Protein AF-A0A4U8ST46-F1 (afdb_monomer_lite)

pLDDT: mean 73.44, std 13.05, range [31.23, 94.0]

Foldseek 3Di:
DVVVVVVVVVVVVVVVVVVVVVQPQFQQLDPCSPVVVDDLVPPPLNVCVVVVCVVVPSVNSVVDRSDHGLAHPLLPPPPVVCCPPVNCVVCVVVVVVLVVQVVCCVDPNNPDQDNNNVSVVSVVVVPDD

Structure (mmCIF, N/CA/C/O backbone):
data_AF-A0A4U8ST46-F1
#
_entry.id   AF-A0A4U8ST46-F1
#
loop_
_atom_site.group_PDB
_atom_site.id
_atom_site.type_symbol
_atom_site.label_atom_id
_atom_site.label_alt_id
_atom_site.label_comp_id
_atom_site.label_asym_id
_atom_site.label_entity_id
_atom_site.label_seq_id
_atom_site.pdbx_PDB_ins_code
_atom_site.Cartn_x
_atom_site.Cartn_y
_atom_site.Cartn_z
_atom_site.occupancy
_atom_site.B_iso_or_equiv
_atom_site.auth_seq_id
_atom_site.auth_comp_id
_atom_site.auth_asym_id
_atom_site.auth_atom_id
_atom_site.pdbx_PDB_model_num
ATOM 1 N N . MET A 1 1 ? 40.751 -33.649 -15.132 1.00 58.94 1 MET A N 1
ATOM 2 C CA . MET A 1 1 ? 39.485 -33.921 -14.410 1.00 58.94 1 MET A CA 1
ATOM 3 C C . MET A 1 1 ? 39.151 -32.821 -13.395 1.00 58.94 1 MET A C 1
ATOM 5 O O . MET A 1 1 ? 38.120 -32.187 -13.550 1.00 58.94 1 MET A O 1
ATOM 9 N N . LEU A 1 2 ? 40.070 -32.467 -12.485 1.00 61.66 2 LEU A N 1
ATOM 10 C CA . LEU A 1 2 ? 39.908 -31.423 -11.446 1.00 61.66 2 LEU A CA 1
ATOM 11 C C . LEU A 1 2 ? 39.359 -30.045 -11.895 1.00 61.66 2 LEU A C 1
ATOM 13 O O . LEU A 1 2 ? 38.605 -29.416 -11.156 1.00 61.66 2 LEU A O 1
ATOM 17 N N . VAL A 1 3 ? 39.713 -29.555 -13.092 1.00 65.88 3 VAL A N 1
ATOM 18 C CA . VAL A 1 3 ? 39.248 -28.242 -13.597 1.00 65.88 3 VAL A CA 1
ATOM 19 C C . VAL A 1 3 ? 37.773 -28.275 -14.021 1.00 65.88 3 VAL A C 1
ATOM 21 O O . VAL A 1 3 ? 37.039 -27.312 -13.804 1.00 65.88 3 VAL A O 1
ATOM 24 N N . VAL A 1 4 ? 37.313 -29.401 -14.575 1.00 67.75 4 VAL A N 1
ATOM 25 C CA . VAL A 1 4 ? 35.924 -29.583 -15.032 1.00 67.75 4 VAL A CA 1
ATOM 26 C C . VAL A 1 4 ? 34.973 -29.687 -13.837 1.00 67.75 4 VAL A C 1
ATOM 28 O O . VAL A 1 4 ? 33.878 -29.125 -13.876 1.00 67.75 4 VAL A O 1
ATOM 31 N N . ASP A 1 5 ? 35.415 -30.321 -12.748 1.00 68.94 5 ASP A N 1
ATOM 32 C CA . ASP A 1 5 ? 34.638 -30.442 -11.510 1.00 68.94 5 ASP A CA 1
ATOM 33 C C . ASP A 1 5 ? 34.507 -29.107 -10.765 1.00 68.94 5 ASP A C 1
ATOM 35 O O . ASP A 1 5 ? 33.401 -28.744 -10.361 1.00 68.94 5 ASP A O 1
ATOM 39 N N . LYS A 1 6 ? 35.583 -28.306 -10.681 1.00 71.94 6 LYS A N 1
ATOM 40 C CA . LYS A 1 6 ? 35.512 -26.926 -10.154 1.00 71.94 6 LYS A CA 1
ATOM 41 C C . LYS A 1 6 ? 34.558 -26.049 -10.966 1.00 71.94 6 LYS A C 1
ATOM 43 O O . LYS A 1 6 ? 33.787 -25.288 -10.388 1.00 71.94 6 LYS A O 1
ATOM 48 N N . MET A 1 7 ? 34.564 -26.185 -12.292 1.00 70.31 7 MET A N 1
ATOM 49 C CA . MET A 1 7 ? 33.685 -25.421 -13.183 1.00 70.31 7 MET A CA 1
ATOM 50 C C . MET A 1 7 ? 32.208 -25.826 -13.038 1.00 70.31 7 MET A C 1
ATOM 52 O O . MET A 1 7 ? 31.327 -24.970 -13.092 1.00 70.31 7 MET A O 1
ATOM 56 N N . ARG A 1 8 ? 31.914 -27.118 -12.827 1.00 77.00 8 ARG A N 1
ATOM 57 C CA . ARG A 1 8 ? 30.550 -27.595 -12.529 1.00 77.00 8 ARG A CA 1
ATOM 58 C C . ARG A 1 8 ? 30.073 -27.134 -11.157 1.00 77.00 8 ARG A C 1
ATOM 60 O O . ARG A 1 8 ? 28.919 -26.733 -11.036 1.00 77.00 8 ARG A O 1
ATOM 67 N N . LEU A 1 9 ? 30.945 -27.166 -10.151 1.00 79.44 9 LEU A N 1
ATOM 68 C CA . LEU A 1 9 ? 30.626 -26.686 -8.809 1.00 79.44 9 LEU A CA 1
ATOM 69 C C . LEU A 1 9 ? 30.348 -25.179 -8.819 1.00 79.44 9 LEU A C 1
ATOM 71 O O . LEU A 1 9 ? 29.326 -24.753 -8.296 1.00 79.44 9 LEU A O 1
ATOM 75 N N . LEU A 1 10 ? 31.181 -24.391 -9.507 1.00 81.94 10 LEU A N 1
ATOM 76 C CA . LEU A 1 10 ? 30.981 -22.950 -9.665 1.00 81.94 10 LEU A CA 1
ATOM 77 C C . LEU A 1 10 ? 29.648 -22.635 -10.352 1.00 81.94 10 LEU A C 1
ATOM 79 O O . LEU A 1 10 ? 28.903 -21.793 -9.872 1.00 81.94 10 LEU A O 1
ATOM 83 N N . LYS A 1 11 ? 29.297 -23.349 -11.428 1.00 80.50 11 LYS A N 1
ATOM 84 C CA . LYS A 1 11 ? 28.001 -23.174 -12.106 1.00 80.50 11 LYS A CA 1
ATOM 85 C C . LYS A 1 11 ? 26.808 -23.521 -11.210 1.00 80.50 11 LYS A C 1
ATOM 87 O O . LYS A 1 11 ? 25.797 -22.834 -11.276 1.00 80.50 11 LYS A O 1
ATOM 92 N N . ARG A 1 12 ? 26.924 -24.549 -10.363 1.00 82.69 12 ARG A N 1
ATOM 93 C CA . ARG A 1 12 ? 25.883 -24.920 -9.386 1.00 82.69 12 ARG A CA 1
ATOM 94 C C . ARG A 1 12 ? 25.736 -23.880 -8.278 1.00 82.69 12 ARG A C 1
ATOM 96 O O . ARG A 1 12 ? 24.614 -23.549 -7.923 1.00 82.69 12 ARG A O 1
ATOM 103 N N . VAL A 1 13 ? 26.852 -23.350 -7.778 1.00 84.19 13 VAL A N 1
ATOM 104 C CA . VAL A 1 13 ? 26.857 -22.260 -6.792 1.00 84.19 13 VAL A CA 1
ATOM 105 C C . VAL A 1 13 ? 26.243 -21.000 -7.393 1.00 84.19 13 VAL A C 1
ATOM 107 O O . VAL A 1 13 ? 25.360 -20.417 -6.781 1.00 84.19 13 VAL A O 1
ATOM 110 N N . LEU A 1 14 ? 26.637 -20.620 -8.612 1.00 82.56 14 LEU A N 1
ATOM 111 C CA . LEU A 1 14 ? 26.058 -19.471 -9.312 1.00 82.56 14 LEU A CA 1
ATOM 112 C C . LEU A 1 14 ? 24.552 -19.644 -9.529 1.00 82.56 14 LEU A C 1
ATOM 114 O O . LEU A 1 14 ? 23.800 -18.717 -9.265 1.00 82.56 14 LEU A O 1
ATOM 118 N N . TRP A 1 15 ? 24.103 -20.835 -9.932 1.00 79.69 15 TRP A N 1
ATOM 119 C CA . TRP A 1 15 ? 22.680 -21.127 -10.108 1.00 79.69 15 TRP A CA 1
ATOM 120 C C . TRP A 1 15 ? 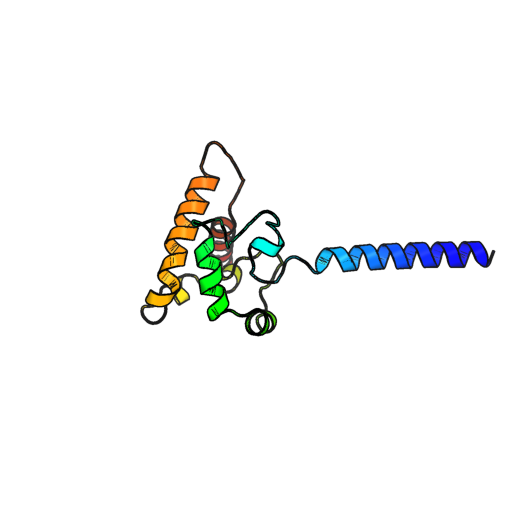21.892 -21.056 -8.791 1.00 79.69 15 TRP A C 1
ATOM 122 O O . TRP A 1 15 ? 20.835 -20.435 -8.748 1.00 79.69 15 TRP A O 1
ATOM 132 N N . ALA A 1 16 ? 22.426 -21.615 -7.701 1.00 76.00 16 ALA A N 1
ATOM 133 C CA . ALA A 1 16 ? 21.803 -21.527 -6.380 1.00 76.00 16 ALA A CA 1
ATOM 134 C C . ALA A 1 16 ? 21.740 -20.079 -5.860 1.00 76.00 16 ALA A C 1
ATOM 136 O O . ALA A 1 16 ? 20.717 -19.658 -5.330 1.00 76.00 16 ALA A O 1
ATOM 137 N N . VAL A 1 17 ? 22.802 -19.294 -6.068 1.00 77.88 17 VAL A N 1
ATOM 138 C CA . VAL A 1 17 ? 22.838 -17.867 -5.716 1.00 77.88 17 VAL A CA 1
ATOM 139 C C . VAL A 1 17 ? 21.825 -17.070 -6.545 1.00 77.88 17 VAL A C 1
ATOM 141 O O . VAL A 1 17 ? 21.130 -16.225 -5.992 1.00 77.88 17 VAL A O 1
ATOM 144 N N . SER A 1 18 ? 21.678 -17.357 -7.842 1.00 70.25 18 SER A N 1
ATOM 145 C CA . SER A 1 18 ? 20.677 -16.700 -8.692 1.00 70.25 18 SER A CA 1
ATOM 146 C C . SER A 1 18 ? 19.238 -16.959 -8.245 1.00 70.25 18 SER A C 1
ATOM 148 O O . SER A 1 18 ? 18.420 -16.056 -8.362 1.00 70.25 18 SER A O 1
ATOM 150 N N . ILE A 1 19 ? 18.931 -18.149 -7.720 1.00 65.94 19 ILE A N 1
ATOM 151 C CA . ILE A 1 19 ? 17.598 -18.457 -7.177 1.00 65.94 19 ILE A CA 1
ATOM 152 C C . ILE A 1 19 ? 17.347 -17.645 -5.902 1.00 65.94 19 ILE A C 1
ATOM 154 O O . ILE A 1 19 ? 16.332 -16.971 -5.801 1.00 65.94 19 ILE A O 1
ATOM 158 N N . ILE A 1 20 ? 18.316 -17.613 -4.983 1.00 63.38 20 ILE A N 1
ATOM 159 C CA . ILE A 1 20 ? 18.185 -16.905 -3.699 1.00 63.38 20 ILE A CA 1
ATOM 160 C C . ILE A 1 20 ? 18.008 -15.386 -3.886 1.00 63.38 20 ILE A C 1
ATOM 162 O O . ILE A 1 20 ? 17.318 -14.748 -3.099 1.00 63.38 20 ILE A O 1
ATOM 166 N N . ILE A 1 21 ? 18.604 -14.790 -4.925 1.00 63.50 21 ILE A N 1
ATOM 167 C CA . ILE A 1 21 ? 18.506 -13.342 -5.191 1.00 63.50 21 ILE A CA 1
ATOM 168 C C . ILE A 1 21 ? 17.102 -12.920 -5.661 1.00 63.50 21 ILE A C 1
ATOM 170 O O . ILE A 1 21 ? 16.716 -11.771 -5.447 1.00 63.50 21 ILE A O 1
ATOM 174 N N . LEU A 1 22 ? 16.330 -13.816 -6.281 1.00 56.75 22 LEU A N 1
ATOM 175 C CA . LEU A 1 22 ? 15.016 -13.482 -6.841 1.00 56.75 22 LEU A CA 1
ATOM 176 C C . LEU A 1 22 ? 13.907 -13.391 -5.781 1.00 56.75 22 LEU A C 1
ATOM 178 O O . LEU A 1 22 ? 12.929 -12.678 -5.995 1.00 56.75 22 LEU A O 1
ATOM 182 N N . ASP A 1 23 ? 14.078 -14.041 -4.631 1.00 52.91 23 ASP A N 1
ATOM 183 C CA . ASP A 1 23 ? 13.022 -14.162 -3.616 1.00 52.91 23 ASP A CA 1
ATOM 184 C C . ASP A 1 23 ? 12.999 -13.004 -2.594 1.00 52.91 23 ASP A C 1
ATOM 186 O O . ASP A 1 23 ? 12.102 -12.920 -1.759 1.00 52.91 23 ASP A O 1
ATOM 190 N N . ILE A 1 24 ? 13.961 -12.074 -2.642 1.00 57.88 24 ILE A N 1
ATOM 191 C CA . ILE A 1 24 ? 14.180 -11.083 -1.566 1.00 57.88 24 ILE A CA 1
ATOM 192 C C . ILE A 1 24 ? 13.316 -9.810 -1.730 1.00 57.88 24 ILE A C 1
ATOM 194 O O . ILE A 1 24 ? 13.281 -8.962 -0.842 1.00 57.88 24 ILE A O 1
ATOM 198 N N . TRP A 1 25 ? 12.649 -9.602 -2.871 1.00 54.69 25 TRP A N 1
ATOM 199 C CA . TRP A 1 25 ? 12.185 -8.257 -3.271 1.00 54.69 25 TRP A CA 1
ATOM 200 C C . TRP A 1 25 ? 10.681 -7.967 -3.121 1.00 54.69 25 TRP A C 1
ATOM 202 O O . TRP A 1 25 ? 10.254 -6.878 -3.492 1.00 54.69 25 TRP A O 1
ATOM 212 N N . GLY A 1 26 ? 9.865 -8.874 -2.570 1.00 55.69 26 GLY A N 1
ATOM 213 C CA . GLY A 1 26 ? 8.395 -8.748 -2.643 1.00 55.69 26 GLY A CA 1
ATOM 214 C C . GLY A 1 26 ? 7.613 -8.657 -1.327 1.00 55.69 26 GLY A C 1
ATOM 215 O O . GLY A 1 26 ? 6.385 -8.665 -1.367 1.00 55.69 26 GLY A O 1
ATOM 216 N N . CYS A 1 27 ? 8.273 -8.616 -0.169 1.00 61.00 27 CYS A N 1
ATOM 217 C CA . CYS A 1 27 ? 7.619 -8.877 1.124 1.00 61.00 27 CYS A CA 1
ATOM 218 C C . CYS A 1 27 ? 7.570 -7.657 2.075 1.00 61.00 27 CYS A C 1
ATOM 220 O O . CYS A 1 27 ? 7.379 -7.810 3.276 1.00 61.00 27 CYS A O 1
ATOM 222 N N . THR A 1 28 ? 7.755 -6.430 1.575 1.00 68.00 28 THR A N 1
ATOM 223 C CA . THR A 1 28 ? 7.912 -5.233 2.432 1.00 68.00 28 THR A CA 1
ATOM 224 C C . THR A 1 28 ? 6.605 -4.511 2.776 1.00 68.00 28 THR A C 1
ATOM 226 O O . THR A 1 28 ? 6.624 -3.534 3.519 1.00 68.00 28 THR A O 1
ATOM 229 N N . GLY A 1 29 ? 5.470 -4.928 2.201 1.00 69.12 29 GLY A N 1
ATOM 230 C CA . GLY A 1 29 ? 4.201 -4.192 2.298 1.00 69.12 29 GLY A CA 1
ATOM 231 C C . GLY A 1 29 ? 4.175 -2.865 1.520 1.00 69.12 29 GLY A C 1
ATOM 232 O O . GLY A 1 29 ? 3.160 -2.171 1.523 1.00 69.12 29 GLY A O 1
ATOM 233 N N . ASP A 1 30 ? 5.259 -2.500 0.823 1.00 78.81 30 ASP A N 1
ATOM 234 C CA . ASP A 1 30 ? 5.313 -1.322 -0.044 1.00 78.81 30 ASP A CA 1
ATOM 235 C C . ASP A 1 30 ? 4.935 -1.693 -1.481 1.00 78.81 30 ASP A C 1
ATOM 237 O O . ASP A 1 30 ? 5.646 -2.454 -2.137 1.00 78.81 30 ASP A O 1
ATOM 241 N N . CYS A 1 31 ? 3.871 -1.093 -2.021 1.00 79.06 31 CYS A N 1
ATOM 242 C CA . CYS A 1 31 ? 3.417 -1.325 -3.396 1.00 79.06 31 CYS A CA 1
ATOM 243 C C . CYS A 1 31 ? 4.519 -1.052 -4.439 1.00 79.06 31 CYS A C 1
ATOM 245 O O . CYS A 1 31 ? 4.553 -1.689 -5.493 1.00 79.06 31 CYS A O 1
ATOM 247 N N . LYS A 1 32 ? 5.454 -0.137 -4.146 1.00 82.31 32 LYS A N 1
ATOM 248 C CA . LYS A 1 32 ? 6.570 0.215 -5.035 1.00 82.31 32 LYS A CA 1
ATOM 249 C C . LYS A 1 32 ? 7.606 -0.905 -5.177 1.00 82.31 32 LYS A C 1
ATOM 251 O O . LYS A 1 32 ? 8.322 -0.922 -6.176 1.00 82.31 32 LYS A O 1
ATOM 256 N N . SER A 1 33 ? 7.666 -1.846 -4.229 1.00 77.31 33 SER A N 1
ATOM 257 C CA . SER A 1 33 ? 8.579 -2.999 -4.292 1.00 77.31 33 SER A CA 1
ATOM 258 C C . SER A 1 33 ? 8.404 -3.800 -5.588 1.00 77.31 33 SER A C 1
ATOM 260 O O . SER A 1 33 ? 9.388 -4.158 -6.234 1.00 77.31 33 SER A O 1
ATOM 262 N N . CYS A 1 34 ? 7.157 -3.973 -6.038 1.00 74.25 34 CYS A N 1
ATOM 263 C CA . CYS A 1 34 ? 6.830 -4.589 -7.324 1.00 74.25 34 CYS A CA 1
ATOM 264 C C . CYS A 1 34 ? 6.494 -3.555 -8.414 1.00 74.25 34 CYS A C 1
ATOM 266 O O . CYS A 1 34 ? 6.831 -3.751 -9.582 1.00 74.25 34 CYS A O 1
ATOM 268 N N . HIS A 1 35 ? 5.866 -2.427 -8.064 1.00 78.88 35 HIS A N 1
ATOM 269 C CA . HIS A 1 35 ? 5.521 -1.364 -9.014 1.00 78.88 35 HIS A CA 1
ATOM 270 C C . HIS A 1 35 ? 6.632 -0.310 -9.115 1.00 78.88 35 HIS A C 1
ATOM 272 O O . HIS A 1 35 ? 6.485 0.816 -8.650 1.00 78.88 35 HIS A O 1
ATOM 278 N N . GLN A 1 36 ? 7.743 -0.649 -9.769 1.00 83.25 36 GLN A N 1
ATOM 279 C CA . GLN A 1 36 ? 8.955 0.190 -9.801 1.00 83.25 36 GLN A CA 1
ATOM 280 C C . GLN A 1 36 ? 8.757 1.593 -10.408 1.00 83.25 36 GLN A C 1
ATOM 282 O O . GLN A 1 36 ? 9.443 2.537 -10.017 1.00 83.25 36 GLN A O 1
ATOM 287 N N . ASN A 1 37 ? 7.791 1.749 -11.319 1.00 88.50 37 ASN A N 1
ATOM 288 C CA . ASN A 1 37 ? 7.443 3.039 -11.929 1.00 88.50 37 ASN A CA 1
ATOM 289 C C . ASN A 1 37 ? 6.532 3.909 -11.045 1.00 88.50 37 ASN A C 1
ATOM 291 O O . ASN 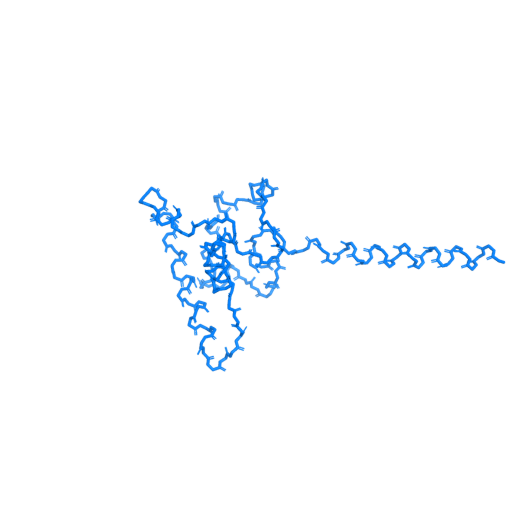A 1 37 ? 6.193 5.027 -11.428 1.00 88.50 37 ASN A O 1
ATOM 295 N N . LEU A 1 38 ? 6.098 3.401 -9.889 1.00 87.50 38 LEU A N 1
ATOM 296 C CA . LEU A 1 38 ? 5.244 4.132 -8.968 1.00 87.50 38 LEU A CA 1
ATOM 297 C C . LEU A 1 38 ? 6.049 5.227 -8.263 1.00 87.50 38 LEU A C 1
ATOM 299 O O . LEU A 1 38 ? 7.047 4.971 -7.580 1.00 87.50 38 LEU A O 1
ATOM 303 N N . ASP A 1 39 ? 5.591 6.464 -8.418 1.00 92.12 39 ASP A N 1
ATOM 304 C CA . ASP A 1 39 ? 6.227 7.636 -7.835 1.00 92.12 39 ASP A CA 1
ATOM 305 C C . ASP A 1 39 ? 5.284 8.336 -6.862 1.00 92.12 39 ASP A C 1
ATOM 307 O O . ASP A 1 39 ? 4.509 9.214 -7.233 1.00 92.12 39 ASP A O 1
ATOM 311 N N . TYR A 1 40 ? 5.389 7.982 -5.583 1.00 91.38 40 TYR A N 1
ATOM 312 C CA . TYR A 1 40 ? 4.577 8.591 -4.532 1.00 91.38 40 TYR A CA 1
ATOM 313 C C . TYR A 1 40 ? 4.776 10.102 -4.376 1.00 91.38 40 TYR A C 1
ATOM 315 O O . TYR A 1 40 ? 3.917 10.770 -3.804 1.00 91.38 40 TYR A O 1
ATOM 323 N N . LYS A 1 41 ? 5.904 10.656 -4.837 1.00 90.94 41 LYS A N 1
ATOM 324 C CA . LYS A 1 41 ? 6.195 12.082 -4.679 1.00 90.94 41 LYS A CA 1
ATOM 325 C C . LYS A 1 41 ? 5.405 12.919 -5.680 1.00 90.94 41 LYS A C 1
ATOM 327 O O . LYS A 1 41 ? 4.882 13.967 -5.307 1.00 90.94 41 LYS A O 1
ATOM 332 N N . ASN A 1 42 ? 5.333 12.459 -6.928 1.00 94.00 42 ASN A N 1
ATOM 333 C CA . ASN A 1 42 ? 4.713 13.204 -8.024 1.00 94.00 42 ASN A CA 1
ATOM 334 C C . ASN A 1 42 ? 3.310 12.690 -8.391 1.00 94.00 42 ASN A C 1
ATOM 336 O O . ASN A 1 42 ? 2.521 13.441 -8.964 1.00 94.00 42 ASN A O 1
ATOM 340 N N . ASP A 1 43 ? 2.954 11.451 -8.037 1.00 93.06 43 ASP A N 1
ATOM 341 C CA . ASP A 1 43 ? 1.604 10.923 -8.233 1.00 93.06 43 ASP A CA 1
ATOM 342 C C . ASP A 1 43 ? 0.694 11.280 -7.055 1.00 93.06 43 ASP A C 1
ATOM 344 O O . ASP A 1 43 ? 0.687 10.628 -6.011 1.00 93.06 43 ASP A O 1
ATOM 348 N N . ILE A 1 44 ? -0.138 12.300 -7.255 1.00 91.31 44 ILE A N 1
ATOM 349 C CA . ILE A 1 44 ? -1.086 12.792 -6.249 1.00 91.31 44 ILE A CA 1
ATOM 350 C C . ILE A 1 44 ? -2.042 11.687 -5.770 1.00 91.31 44 ILE A C 1
ATOM 352 O O . ILE A 1 44 ? -2.428 11.698 -4.600 1.00 91.31 44 ILE A O 1
ATOM 356 N N . ARG A 1 45 ? -2.405 10.728 -6.634 1.00 89.50 45 ARG A N 1
ATOM 357 C CA . ARG A 1 45 ? -3.356 9.655 -6.296 1.00 89.50 45 ARG A CA 1
ATOM 358 C C . ARG A 1 45 ? -2.737 8.604 -5.379 1.00 89.50 45 ARG A C 1
ATOM 360 O O . ARG A 1 45 ? -3.444 8.060 -4.540 1.00 89.50 45 ARG A O 1
ATOM 367 N N . HIS A 1 46 ? -1.433 8.357 -5.506 1.00 90.81 46 HIS A N 1
ATOM 368 C CA . HIS A 1 46 ? -0.704 7.385 -4.682 1.00 90.81 46 HIS A CA 1
ATOM 369 C C . HIS A 1 46 ? 0.131 8.032 -3.566 1.00 90.81 46 HIS A C 1
ATOM 371 O O . HIS A 1 46 ? 0.634 7.329 -2.692 1.00 90.81 46 HIS A O 1
ATOM 377 N N . ARG A 1 47 ? 0.229 9.367 -3.530 1.00 92.50 47 ARG A N 1
ATOM 378 C CA . ARG A 1 47 ? 0.884 10.136 -2.461 1.00 92.50 47 ARG A CA 1
ATOM 379 C C . ARG A 1 47 ? 0.443 9.762 -1.038 1.00 92.50 47 ARG A C 1
ATOM 381 O O . ARG A 1 47 ? 1.320 9.760 -0.175 1.00 92.50 47 ARG A O 1
ATOM 388 N N . PRO A 1 48 ? -0.833 9.409 -0.754 1.00 90.38 48 PRO A N 1
ATOM 389 C CA . PRO A 1 48 ? -1.236 8.955 0.580 1.00 90.38 48 PRO A CA 1
ATOM 390 C C . PRO A 1 48 ? -0.424 7.773 1.131 1.00 90.38 48 PRO A C 1
ATOM 392 O O . PRO A 1 48 ? -0.330 7.633 2.345 1.00 90.38 48 PRO A O 1
ATOM 395 N N . MET A 1 49 ? 0.245 6.980 0.284 1.00 87.31 49 MET A N 1
ATOM 396 C CA . MET A 1 49 ? 1.163 5.928 0.741 1.00 87.31 49 MET A CA 1
ATOM 397 C C . MET A 1 49 ? 2.324 6.463 1.588 1.00 87.31 49 MET A C 1
ATOM 399 O O . MET A 1 49 ? 2.823 5.751 2.457 1.00 87.31 49 MET A O 1
ATOM 403 N N . LEU A 1 50 ? 2.756 7.711 1.370 1.00 90.06 50 LEU A N 1
ATOM 404 C CA . LEU A 1 50 ? 3.780 8.342 2.207 1.00 90.06 50 LEU A CA 1
ATOM 405 C C . LEU A 1 50 ? 3.272 8.610 3.625 1.00 90.06 50 LEU A C 1
ATOM 407 O O . LEU A 1 50 ? 4.064 8.538 4.558 1.00 90.06 50 LEU A O 1
ATOM 411 N N . GLU A 1 51 ? 1.973 8.870 3.788 1.00 88.75 51 GLU A N 1
ATOM 412 C CA . GLU A 1 51 ? 1.368 9.058 5.107 1.00 88.75 51 GLU A CA 1
ATOM 413 C C . GLU A 1 51 ? 1.342 7.737 5.876 1.00 88.75 51 GLU A C 1
ATOM 415 O O . GLU A 1 51 ? 1.721 7.692 7.038 1.00 88.75 51 GLU A O 1
ATOM 420 N N . CYS A 1 52 ? 1.009 6.624 5.216 1.00 85.81 52 CYS A N 1
ATOM 421 C CA . CYS A 1 52 ? 1.041 5.303 5.848 1.00 85.81 52 CYS A CA 1
ATOM 422 C C . CYS A 1 52 ? 2.425 4.994 6.444 1.00 85.81 52 CYS A C 1
ATOM 424 O O . CYS A 1 52 ? 2.522 4.461 7.550 1.00 85.81 52 CYS A O 1
ATOM 426 N N . LYS A 1 53 ? 3.494 5.389 5.739 1.00 86.94 53 LYS A N 1
ATOM 427 C CA . LYS A 1 53 ? 4.890 5.168 6.144 1.00 86.94 53 LYS A CA 1
ATOM 428 C C . LYS A 1 53 ? 5.340 5.998 7.347 1.00 86.94 53 LYS A C 1
ATOM 430 O O . LYS A 1 53 ? 6.377 5.682 7.925 1.00 86.94 53 LYS A O 1
ATOM 435 N N . THR A 1 54 ? 4.590 7.022 7.763 1.00 90.69 54 THR A N 1
ATOM 436 C CA . THR A 1 54 ? 4.914 7.774 8.990 1.00 90.69 54 THR A CA 1
ATOM 437 C C . THR A 1 54 ? 4.665 6.920 10.238 1.00 90.69 54 THR A C 1
ATOM 439 O O . THR A 1 54 ? 5.435 6.975 11.199 1.00 90.69 54 THR A O 1
ATOM 442 N N . CYS A 1 55 ? 3.631 6.072 10.210 1.00 87.38 55 CYS A N 1
ATOM 443 C CA . CYS A 1 55 ? 3.299 5.151 11.296 1.00 87.38 55 CYS A CA 1
ATOM 444 C C . CYS A 1 55 ? 3.832 3.732 11.057 1.00 87.38 55 CYS A C 1
ATOM 446 O O . CYS A 1 55 ? 4.349 3.125 12.003 1.00 87.38 55 CYS A O 1
ATOM 448 N N . HIS A 1 56 ? 3.731 3.231 9.822 1.00 83.06 56 HIS A N 1
ATOM 449 C CA . HIS A 1 56 ? 4.196 1.919 9.361 1.00 83.06 56 HIS A CA 1
ATOM 450 C C . HIS A 1 56 ? 5.589 2.031 8.730 1.00 83.06 56 HIS A C 1
ATOM 452 O O . HIS A 1 56 ? 5.746 1.918 7.517 1.00 83.06 56 HIS A O 1
ATOM 458 N N . THR A 1 57 ? 6.597 2.311 9.559 1.00 86.81 57 THR A N 1
ATOM 459 C CA . THR A 1 57 ? 7.987 2.432 9.095 1.00 86.81 57 THR A CA 1
ATOM 460 C C . THR A 1 57 ? 8.549 1.079 8.668 1.00 86.81 57 THR A C 1
ATOM 462 O O . THR A 1 57 ? 8.090 0.039 9.146 1.00 86.81 57 THR A O 1
ATOM 465 N N . ASP A 1 58 ? 9.581 1.088 7.824 1.00 82.75 58 ASP A N 1
ATOM 466 C CA . ASP A 1 58 ? 10.243 -0.134 7.358 1.00 82.75 58 ASP A CA 1
ATOM 467 C C . ASP A 1 58 ? 10.734 -0.990 8.539 1.00 82.75 58 ASP A C 1
ATOM 469 O O . ASP A 1 58 ? 10.569 -2.208 8.529 1.00 82.75 58 ASP A O 1
ATOM 473 N N . GLU A 1 59 ? 11.245 -0.374 9.612 1.00 85.12 59 GLU A N 1
ATOM 474 C CA . GLU A 1 59 ? 11.694 -1.095 10.810 1.00 85.12 59 GLU A CA 1
ATOM 475 C C . GLU A 1 59 ? 10.549 -1.790 11.550 1.00 85.12 59 GLU A C 1
ATOM 477 O O . GLU A 1 59 ? 10.738 -2.886 12.074 1.00 85.12 59 GLU A O 1
ATOM 482 N N . LYS A 1 60 ? 9.366 -1.164 11.619 1.00 82.94 60 LYS A N 1
ATOM 483 C CA . LYS A 1 60 ? 8.183 -1.770 12.250 1.00 82.94 60 LYS A CA 1
ATOM 484 C C . LYS A 1 60 ? 7.610 -2.876 11.381 1.00 82.94 60 LYS A C 1
ATOM 486 O O . LYS A 1 60 ? 7.236 -3.920 11.901 1.00 82.94 60 LYS A O 1
ATOM 491 N N . MET A 1 61 ? 7.556 -2.653 10.072 1.00 78.25 61 MET A N 1
ATOM 492 C CA . MET A 1 61 ? 7.037 -3.636 9.125 1.00 78.25 61 MET A CA 1
ATOM 493 C C . MET A 1 61 ? 7.957 -4.853 9.012 1.00 78.25 61 MET A C 1
ATOM 495 O O . MET A 1 61 ? 7.459 -5.966 8.924 1.00 78.25 61 MET A O 1
ATOM 499 N N . ALA A 1 62 ? 9.277 -4.684 9.136 1.00 78.81 62 ALA A N 1
ATOM 500 C CA . ALA A 1 62 ? 10.235 -5.792 9.176 1.00 78.81 62 ALA A CA 1
ATOM 501 C C . ALA A 1 62 ? 10.062 -6.725 10.393 1.00 78.81 62 ALA A C 1
ATOM 503 O O . ALA A 1 62 ? 10.597 -7.831 10.399 1.00 78.81 62 ALA A O 1
ATOM 504 N N . GLN A 1 63 ? 9.343 -6.284 11.431 1.00 78.88 63 GLN A N 1
ATOM 505 C CA . GLN A 1 63 ? 9.030 -7.087 12.620 1.00 78.88 63 GLN A CA 1
ATOM 506 C C . GLN A 1 63 ? 7.682 -7.809 12.512 1.00 78.88 63 GLN A C 1
ATOM 508 O O . GLN A 1 63 ? 7.324 -8.571 13.410 1.00 78.88 63 GLN A O 1
ATOM 513 N N . ILE A 1 64 ? 6.919 -7.547 11.451 1.00 70.88 64 ILE A N 1
ATOM 514 C CA . ILE A 1 64 ? 5.602 -8.127 11.218 1.00 70.88 64 ILE A CA 1
ATOM 515 C C . ILE A 1 64 ? 5.756 -9.181 10.124 1.00 70.88 64 ILE A C 1
ATOM 517 O O . ILE A 1 64 ? 6.293 -8.905 9.055 1.00 70.88 64 ILE A O 1
ATOM 521 N N . ASP A 1 65 ? 5.281 -10.395 10.395 1.00 68.69 65 ASP A N 1
ATOM 522 C CA . ASP A 1 65 ? 5.168 -11.424 9.365 1.00 68.69 65 ASP A CA 1
ATOM 523 C C . ASP A 1 65 ? 4.028 -11.042 8.412 1.00 68.69 65 ASP A C 1
ATOM 525 O O . ASP A 1 65 ? 2.853 -11.093 8.779 1.00 68.69 65 ASP A O 1
ATOM 529 N N . MET A 1 66 ? 4.395 -10.592 7.213 1.00 64.31 66 MET A N 1
ATOM 530 C CA . MET A 1 66 ? 3.461 -10.181 6.161 1.00 64.31 66 MET A CA 1
ATOM 531 C C . MET A 1 66 ? 2.998 -11.362 5.292 1.00 64.31 66 MET A C 1
ATOM 533 O O . MET A 1 66 ? 2.384 -11.136 4.251 1.00 64.31 66 MET A O 1
ATOM 537 N N . GLY A 1 67 ? 3.299 -12.606 5.684 1.00 63.66 67 GLY A N 1
ATOM 538 C CA . GLY A 1 67 ? 2.916 -13.791 4.928 1.00 63.66 67 GLY A CA 1
ATOM 539 C C . GLY A 1 67 ? 3.650 -13.889 3.588 1.00 63.66 67 GLY A C 1
ATOM 540 O O . GLY A 1 67 ? 4.864 -13.693 3.500 1.00 63.66 67 GLY A O 1
ATOM 541 N N . GLY A 1 68 ? 2.925 -14.245 2.524 1.00 58.78 68 GLY A N 1
ATOM 542 C CA . GLY A 1 68 ? 3.499 -14.377 1.182 1.00 58.78 68 GLY A CA 1
ATOM 543 C C . GLY A 1 68 ? 3.851 -13.028 0.539 1.00 58.78 68 GLY A C 1
ATOM 544 O O . GLY A 1 68 ? 3.142 -12.039 0.696 1.00 58.78 68 GLY A O 1
ATOM 545 N N . CYS A 1 69 ? 4.919 -12.976 -0.265 1.00 53.12 69 CYS A N 1
ATOM 546 C CA . CYS A 1 69 ? 5.261 -11.763 -1.016 1.00 53.12 69 CYS A CA 1
ATOM 547 C C . CYS A 1 69 ? 4.111 -11.345 -1.960 1.00 53.12 69 CYS A C 1
ATOM 549 O O . CYS A 1 69 ? 3.597 -12.155 -2.737 1.00 53.12 69 CYS A O 1
ATOM 551 N N . GLY A 1 70 ? 3.726 -10.067 -1.914 1.00 52.75 70 GLY A N 1
ATOM 552 C CA . GLY A 1 70 ? 2.598 -9.520 -2.677 1.00 52.75 70 GLY A CA 1
ATOM 553 C C . GLY A 1 70 ? 1.214 -9.745 -2.055 1.00 52.75 70 GLY A C 1
ATOM 554 O O . GLY A 1 70 ? 0.210 -9.423 -2.697 1.00 52.75 70 GLY A O 1
ATOM 555 N N . GLU A 1 71 ? 1.136 -10.287 -0.838 1.00 57.28 71 GLU A N 1
ATOM 556 C CA . GLU A 1 71 ? -0.069 -10.195 -0.015 1.00 57.28 71 GLU A CA 1
ATOM 557 C C . GLU A 1 71 ? -0.283 -8.754 0.476 1.00 57.28 71 GLU A C 1
ATOM 559 O O . GLU A 1 71 ? 0.670 -8.007 0.716 1.00 57.28 71 GLU A O 1
ATOM 564 N N . ASP A 1 72 ? -1.545 -8.320 0.558 1.00 62.81 72 ASP A N 1
ATOM 565 C CA . ASP A 1 72 ? -1.850 -7.020 1.158 1.00 62.81 72 ASP A CA 1
ATOM 566 C C . ASP A 1 72 ? -1.822 -7.104 2.685 1.00 62.81 72 ASP A C 1
ATOM 568 O O . ASP A 1 72 ? -1.886 -8.182 3.274 1.00 62.81 72 ASP A O 1
ATOM 572 N N . CYS A 1 73 ? -1.808 -5.941 3.341 1.00 62.59 73 CYS A N 1
ATOM 573 C CA . CYS A 1 73 ? -1.930 -5.837 4.795 1.00 62.59 73 CYS A CA 1
ATOM 574 C C . CYS A 1 73 ? -3.114 -6.648 5.336 1.00 62.59 73 CYS A C 1
ATOM 576 O O . CYS A 1 73 ? -3.091 -7.101 6.478 1.00 62.59 73 CYS A O 1
ATOM 578 N N . PHE A 1 74 ? -4.161 -6.798 4.522 1.00 62.41 74 PHE A N 1
ATOM 579 C CA . PHE A 1 74 ? -5.374 -7.480 4.910 1.00 62.41 74 PHE A CA 1
ATOM 580 C C . PHE A 1 74 ? -5.232 -8.986 4.838 1.00 62.41 74 PHE A C 1
ATOM 582 O O . PHE A 1 74 ? -5.852 -9.640 5.639 1.00 62.41 74 PHE A O 1
ATOM 589 N N . SER A 1 75 ? -4.344 -9.570 4.049 1.00 59.06 75 SER A N 1
ATOM 590 C CA . SER A 1 75 ? -4.222 -11.031 3.943 1.00 59.06 75 SER A CA 1
ATOM 591 C C . SER A 1 75 ? -3.910 -11.705 5.294 1.00 59.06 75 SER A C 1
ATOM 593 O O . SER A 1 75 ? -4.291 -12.854 5.510 1.00 59.06 75 SER A O 1
ATOM 595 N N . CYS A 1 76 ? -3.341 -10.959 6.254 1.00 52.53 76 CYS A N 1
ATOM 596 C CA . CYS A 1 76 ? -3.198 -11.363 7.660 1.00 52.53 76 CYS A CA 1
ATOM 597 C C . CYS A 1 76 ? -4.019 -10.515 8.667 1.00 52.53 76 CYS A C 1
ATOM 599 O O .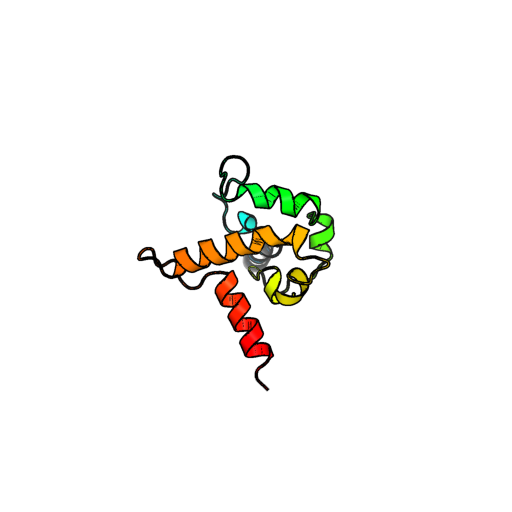 CYS A 1 76 ? -4.129 -10.885 9.841 1.00 52.53 76 CYS A O 1
ATOM 601 N N . HIS A 1 77 ? -4.613 -9.386 8.259 1.00 61.03 77 HIS A N 1
ATOM 602 C CA . HIS A 1 77 ? -5.432 -8.521 9.120 1.00 61.03 77 HIS A CA 1
ATOM 603 C C . HIS A 1 77 ? -6.867 -8.373 8.613 1.00 61.03 77 HIS A C 1
ATOM 605 O O . HIS A 1 77 ? -7.110 -7.800 7.558 1.00 61.03 77 HIS A O 1
ATOM 611 N N . ASP A 1 78 ? -7.846 -8.795 9.420 1.00 66.00 78 ASP A N 1
ATOM 612 C CA . ASP A 1 78 ? -9.258 -8.573 9.097 1.00 66.00 78 ASP A CA 1
ATOM 613 C C . ASP A 1 78 ? -9.518 -7.076 8.857 1.00 66.00 78 ASP A C 1
ATOM 615 O O . ASP A 1 78 ? -9.310 -6.238 9.743 1.00 66.00 78 ASP A O 1
ATOM 619 N N . VAL A 1 79 ? -10.007 -6.743 7.660 1.00 69.94 79 VAL A N 1
ATOM 620 C CA . VAL A 1 79 ? -10.378 -5.375 7.283 1.00 69.94 79 VAL A CA 1
ATOM 621 C C . VAL A 1 79 ? -11.374 -4.768 8.282 1.00 69.94 79 VAL A C 1
ATOM 623 O O . VAL A 1 79 ? -11.337 -3.567 8.551 1.00 69.94 79 VAL A O 1
ATOM 626 N N . LYS A 1 80 ? -12.208 -5.586 8.937 1.00 70.06 80 LYS A N 1
ATOM 627 C CA . LYS A 1 80 ? -13.140 -5.132 9.980 1.00 70.06 80 LYS A CA 1
ATOM 628 C C . LYS A 1 80 ? -12.424 -4.565 11.206 1.00 70.06 80 LYS A C 1
ATOM 630 O O . LYS A 1 80 ? -12.965 -3.685 11.873 1.00 70.06 80 LYS A O 1
ATOM 635 N N . LYS A 1 81 ? -11.202 -5.018 11.505 1.00 70.81 81 LYS A N 1
ATOM 636 C CA . LYS A 1 81 ? -10.407 -4.518 12.636 1.00 70.81 81 LYS A CA 1
ATOM 637 C C . LYS A 1 81 ? -9.985 -3.070 12.412 1.00 70.81 81 LYS A C 1
ATOM 639 O O . LYS A 1 81 ? -10.149 -2.247 13.313 1.00 70.81 81 LYS A O 1
ATOM 644 N N . ILE A 1 82 ? -9.506 -2.736 11.213 1.00 74.00 82 ILE A N 1
ATOM 645 C CA . ILE A 1 82 ? -9.142 -1.350 10.876 1.00 74.00 82 ILE A CA 1
ATOM 646 C C . ILE A 1 82 ? -10.375 -0.455 10.684 1.00 74.00 82 ILE A C 1
ATOM 648 O O . ILE A 1 82 ? -10.284 0.756 10.848 1.00 74.00 82 ILE A O 1
ATOM 652 N N . GLN A 1 83 ? -11.538 -1.051 10.404 1.00 76.25 83 GLN A N 1
ATOM 653 C CA . GLN A 1 83 ? -12.834 -0.366 10.357 1.00 76.25 83 GLN A CA 1
ATOM 654 C C . GLN A 1 83 ? -13.475 -0.180 11.741 1.00 76.25 83 GLN A C 1
ATOM 656 O O . GLN A 1 83 ? -14.521 0.462 11.846 1.00 76.25 83 GLN A O 1
ATOM 661 N N . SER A 1 84 ? -12.876 -0.709 12.812 1.00 81.81 84 SER A N 1
ATOM 662 C CA . SER A 1 84 ? -13.383 -0.486 14.167 1.00 81.81 84 SER A CA 1
ATOM 663 C C . SER A 1 84 ? -13.355 1.009 14.525 1.00 81.81 84 SER A C 1
ATOM 665 O O . SER A 1 84 ? -12.437 1.713 14.101 1.00 81.81 84 SER A O 1
ATOM 667 N N . PRO A 1 85 ? -14.296 1.521 15.343 1.00 85.75 85 PRO A N 1
ATOM 668 C CA . PRO A 1 85 ? -14.369 2.953 15.658 1.00 85.75 85 PRO A CA 1
ATOM 669 C C . PRO A 1 85 ? -13.066 3.553 16.206 1.00 85.75 85 PRO A C 1
ATOM 671 O O . PRO A 1 85 ? -12.782 4.723 15.972 1.00 85.75 85 PRO A O 1
ATOM 674 N N . ALA A 1 86 ? -12.259 2.743 16.899 1.00 84.69 86 ALA A N 1
ATOM 675 C CA . ALA A 1 86 ? -10.976 3.155 17.461 1.00 84.69 86 ALA A CA 1
ATOM 676 C C . ALA A 1 86 ? -9.889 3.417 16.401 1.00 84.69 86 ALA A C 1
ATOM 678 O O . ALA A 1 86 ? -8.994 4.221 16.644 1.00 84.69 86 ALA A O 1
ATOM 679 N N . LEU A 1 87 ? -9.952 2.748 15.245 1.00 81.31 87 LEU A N 1
ATOM 680 C CA . LEU A 1 87 ? -8.921 2.803 14.198 1.00 81.31 87 LEU A CA 1
ATOM 681 C C . LEU A 1 87 ? -9.419 3.423 12.887 1.00 81.31 87 LEU A C 1
ATOM 683 O O . LEU A 1 87 ? -8.608 3.920 12.103 1.00 81.31 87 LEU A O 1
ATOM 687 N N . ALA A 1 88 ? -10.736 3.445 12.667 1.00 84.81 88 ALA A N 1
ATOM 688 C CA . ALA A 1 88 ? -11.364 3.838 11.409 1.00 84.81 88 ALA A CA 1
ATOM 689 C C . ALA A 1 88 ? -11.006 5.256 10.968 1.00 84.81 88 ALA A C 1
ATOM 691 O O . ALA A 1 88 ? -10.880 5.503 9.773 1.00 84.81 88 ALA A O 1
ATOM 692 N N . LYS A 1 89 ? -10.821 6.187 11.912 1.00 89.00 89 LYS A N 1
ATOM 693 C CA . LYS A 1 89 ? -10.449 7.570 11.594 1.00 89.00 89 LYS A CA 1
ATOM 694 C C . LYS A 1 89 ? -9.135 7.619 10.807 1.00 89.00 89 LYS A C 1
ATOM 696 O O . LYS A 1 89 ? -9.112 8.163 9.705 1.00 89.00 89 LYS A O 1
ATOM 701 N N . GLU A 1 90 ? -8.095 6.984 11.342 1.00 86.25 90 GLU A N 1
ATOM 702 C CA . GLU A 1 90 ? -6.742 6.991 10.770 1.00 86.25 90 GLU A CA 1
ATOM 703 C C . GLU A 1 90 ? -6.618 6.081 9.533 1.00 86.25 90 GLU A C 1
ATOM 705 O O . GLU A 1 90 ? -5.753 6.285 8.689 1.00 86.25 90 GLU A O 1
ATOM 710 N N . HIS A 1 91 ? -7.522 5.107 9.377 1.00 86.56 91 HIS A N 1
ATOM 711 C CA . HIS A 1 91 ? -7.482 4.118 8.290 1.00 86.56 91 HIS A CA 1
ATOM 712 C C . HIS A 1 91 ? -8.561 4.323 7.216 1.00 86.56 91 HIS A C 1
ATOM 714 O O . HIS A 1 91 ? -8.649 3.551 6.263 1.00 86.56 91 HIS A O 1
ATOM 720 N N . SER A 1 92 ? -9.379 5.373 7.326 1.00 87.00 92 SER A N 1
ATOM 721 C CA . SER A 1 92 ? -10.500 5.637 6.410 1.00 87.00 92 SER A CA 1
ATOM 722 C C . SER A 1 92 ? -10.072 5.819 4.950 1.00 87.00 92 SER A C 1
ATOM 724 O O . SER A 1 92 ? -10.829 5.462 4.042 1.00 87.00 92 SER A O 1
ATOM 726 N N . VAL A 1 93 ? -8.848 6.308 4.715 1.00 85.44 93 VAL A N 1
ATOM 727 C CA . VAL A 1 93 ? -8.266 6.511 3.376 1.00 85.44 93 VAL A CA 1
ATOM 728 C C . VAL A 1 93 ? -8.205 5.218 2.553 1.00 85.44 93 VAL A C 1
ATOM 730 O O . VAL A 1 93 ? -8.355 5.254 1.333 1.00 85.44 93 VAL A O 1
ATOM 733 N N . ILE A 1 94 ? -8.085 4.064 3.213 1.00 82.31 94 ILE A N 1
ATOM 734 C CA . ILE A 1 94 ? -7.993 2.741 2.577 1.00 82.31 94 ILE A CA 1
ATOM 735 C C . ILE A 1 94 ? -9.257 2.424 1.767 1.00 82.31 94 ILE A C 1
ATOM 737 O O . ILE A 1 94 ? -9.174 1.778 0.721 1.00 82.31 94 ILE A O 1
ATOM 741 N N . ASN A 1 95 ? -10.419 2.939 2.181 1.00 83.38 95 ASN A N 1
ATOM 742 C CA . ASN A 1 95 ? -11.670 2.748 1.449 1.00 83.38 95 ASN A CA 1
ATOM 743 C C . ASN A 1 95 ? -11.597 3.329 0.028 1.00 83.38 95 ASN A C 1
ATOM 745 O O . ASN A 1 95 ? -12.111 2.718 -0.909 1.00 83.38 95 ASN A O 1
ATOM 749 N N . ALA A 1 96 ? -10.927 4.473 -0.152 1.00 86.19 96 ALA A N 1
ATOM 750 C CA . ALA A 1 96 ? -10.743 5.076 -1.470 1.00 86.19 96 ALA A CA 1
ATOM 751 C C . ALA A 1 96 ? -9.827 4.217 -2.358 1.00 86.19 96 ALA A C 1
ATOM 753 O O . ALA A 1 96 ? -10.104 4.047 -3.548 1.00 86.19 96 ALA A O 1
ATOM 754 N N . CYS A 1 97 ? -8.782 3.619 -1.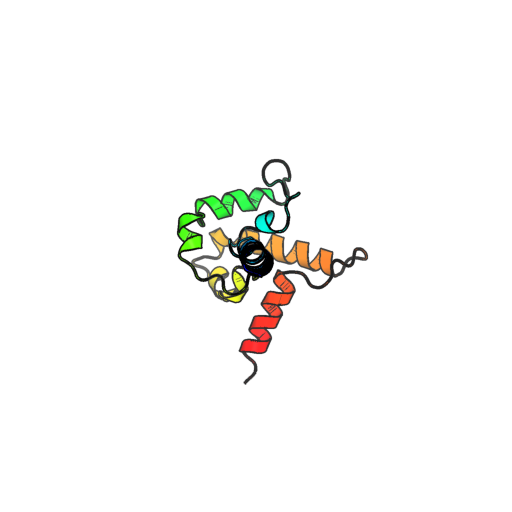775 1.00 84.50 97 CYS A N 1
ATOM 755 C CA . CYS A 1 97 ? -7.883 2.696 -2.468 1.00 84.50 97 CYS A CA 1
ATOM 756 C C . CYS A 1 97 ? -8.642 1.455 -2.959 1.00 84.50 97 CYS A C 1
ATOM 758 O O . CYS A 1 97 ? -8.599 1.138 -4.150 1.00 84.50 97 CYS A O 1
ATOM 760 N N . ILE A 1 98 ? -9.399 0.804 -2.066 1.00 80.38 98 ILE A N 1
ATOM 761 C CA . ILE A 1 98 ? -10.203 -0.386 -2.387 1.00 80.38 98 ILE A CA 1
ATOM 762 C C . ILE A 1 98 ? -11.185 -0.079 -3.521 1.00 80.38 98 ILE A C 1
ATOM 764 O O 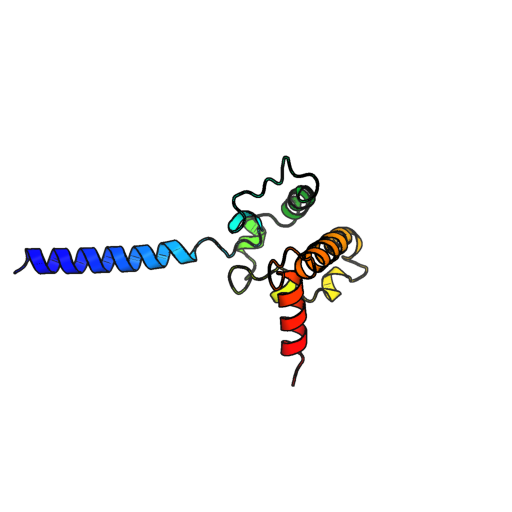. ILE A 1 98 ? -11.266 -0.833 -4.493 1.00 80.38 98 ILE A O 1
ATOM 768 N N . GLN A 1 99 ? -11.914 1.036 -3.424 1.00 85.56 99 GLN A N 1
ATOM 769 C CA . GLN A 1 99 ? -12.901 1.423 -4.433 1.00 85.56 99 GLN A CA 1
ATOM 770 C C . GLN A 1 99 ? -12.257 1.665 -5.800 1.00 85.56 99 GLN A C 1
ATOM 772 O O . GLN A 1 99 ? -12.699 1.082 -6.790 1.00 85.56 99 GLN A O 1
ATOM 777 N N . CYS A 1 100 ? -11.199 2.478 -5.857 1.00 86.56 100 CYS A N 1
ATOM 778 C CA . CYS A 1 100 ? -10.520 2.807 -7.108 1.00 86.56 100 CYS A CA 1
ATOM 779 C C . CYS A 1 100 ? -9.954 1.549 -7.784 1.00 86.56 100 CYS A C 1
ATOM 781 O O . CYS A 1 100 ? -10.253 1.276 -8.946 1.00 86.56 100 CYS A O 1
ATOM 783 N N . HIS A 1 101 ? -9.207 0.720 -7.048 1.00 82.19 101 HIS A N 1
ATOM 784 C CA . HIS A 1 101 ? -8.589 -0.478 -7.620 1.00 82.19 101 HIS A CA 1
ATOM 785 C C . HIS A 1 101 ? -9.610 -1.558 -8.018 1.00 82.19 101 HIS A C 1
ATOM 787 O O . HIS A 1 101 ? -9.367 -2.298 -8.972 1.00 82.19 101 HIS A O 1
ATOM 793 N N . THR A 1 102 ? -10.775 -1.617 -7.364 1.00 80.94 102 THR A N 1
ATOM 794 C CA . THR A 1 102 ? -11.896 -2.497 -7.761 1.00 80.94 102 THR A CA 1
ATOM 795 C C . THR A 1 102 ? -12.597 -2.031 -9.032 1.00 80.94 102 THR A C 1
ATOM 797 O O . THR A 1 102 ? -12.980 -2.848 -9.870 1.00 80.94 102 THR A O 1
ATOM 800 N N . GLN A 1 103 ? -12.724 -0.722 -9.234 1.00 84.19 103 GLN A N 1
ATOM 801 C CA . GLN A 1 103 ? -13.235 -0.187 -10.497 1.00 84.19 103 GLN A CA 1
ATOM 802 C C . GLN A 1 103 ? -12.258 -0.446 -11.651 1.00 84.19 103 GLN A C 1
ATOM 804 O O . GLN A 1 103 ? -12.682 -0.784 -12.752 1.00 84.19 103 GLN A O 1
ATOM 809 N N . LEU A 1 104 ? -10.948 -0.356 -11.403 1.00 81.62 104 LEU A N 1
ATOM 810 C CA . LEU A 1 104 ? -9.939 -0.642 -12.425 1.00 81.62 104 LEU A CA 1
ATOM 811 C C . LEU A 1 104 ? -9.954 -2.107 -12.879 1.00 81.62 104 LEU A C 1
ATOM 813 O O . LEU A 1 104 ? -9.884 -2.351 -14.078 1.00 81.62 104 LEU A O 1
ATOM 817 N N . SER A 1 105 ? -10.121 -3.074 -11.972 1.00 73.81 105 SER A N 1
ATOM 818 C CA . SER A 1 105 ? -10.162 -4.497 -12.355 1.00 73.81 105 SER A CA 1
ATOM 819 C C . SER A 1 105 ? -11.419 -4.904 -13.130 1.00 73.81 105 SER A C 1
ATOM 821 O O . SER A 1 105 ? -11.438 -5.956 -13.764 1.00 73.81 105 SER A O 1
ATOM 823 N N . THR A 1 106 ? -12.463 -4.073 -13.107 1.00 72.19 106 THR A N 1
ATOM 824 C CA . THR A 1 106 ? -13.714 -4.277 -13.859 1.00 72.19 106 THR A CA 1
ATOM 825 C C . THR A 1 106 ? -13.816 -3.392 -15.111 1.00 72.19 106 THR A C 1
ATOM 827 O O . THR A 1 106 ? -14.787 -3.488 -15.861 1.00 72.19 106 THR A O 1
ATOM 830 N N . SER A 1 107 ? -12.803 -2.557 -15.365 1.00 69.19 107 SER A N 1
ATOM 831 C CA . SER A 1 107 ? -12.678 -1.687 -16.539 1.00 69.19 107 SER A CA 1
ATOM 832 C C . SER A 1 107 ? -12.314 -2.484 -17.808 1.00 69.19 10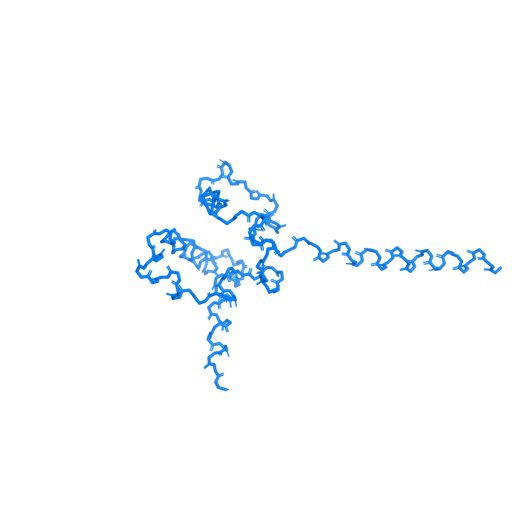7 SER A C 1
ATOM 834 O O . SER A 1 107 ? -11.705 -3.550 -17.703 1.00 69.19 107 SER A O 1
ATOM 836 N N . PRO A 1 108 ? -12.591 -1.969 -19.029 1.00 62.16 108 PRO A N 1
ATOM 837 C CA . PRO A 1 108 ? -12.110 -2.564 -20.286 1.00 62.16 108 PRO A CA 1
ATOM 838 C C . PRO A 1 108 ? -10.589 -2.778 -20.330 1.00 62.16 108 PRO A C 1
ATOM 840 O O . PRO A 1 108 ? -10.094 -3.631 -21.064 1.00 62.16 108 PRO A O 1
ATOM 843 N N . ILE A 1 109 ? -9.849 -2.014 -19.522 1.00 59.94 109 ILE A N 1
ATOM 844 C CA . ILE A 1 109 ? -8.441 -2.252 -19.209 1.00 59.94 109 ILE A CA 1
ATOM 845 C C . ILE A 1 109 ? -8.396 -3.365 -18.154 1.00 59.94 109 ILE A C 1
ATOM 847 O O . ILE A 1 109 ? -8.267 -3.105 -16.962 1.00 59.94 109 ILE A O 1
ATOM 851 N N . ASN A 1 110 ? -8.576 -4.613 -18.584 1.00 56.19 110 ASN A N 1
ATOM 852 C CA . ASN A 1 110 ? -8.579 -5.765 -17.686 1.00 56.19 110 ASN A CA 1
ATOM 853 C C . ASN A 1 110 ? -7.160 -6.009 -17.145 1.00 56.19 110 ASN A C 1
ATOM 855 O O . ASN A 1 110 ? -6.311 -6.573 -17.834 1.00 56.19 110 ASN A O 1
ATOM 859 N N . THR A 1 111 ? -6.900 -5.578 -15.911 1.00 62.12 111 THR A N 1
ATOM 860 C CA . THR A 1 111 ? -5.634 -5.838 -15.203 1.00 62.12 111 THR A CA 1
ATOM 861 C C . THR A 1 111 ? -5.653 -7.150 -14.410 1.00 62.12 111 THR A C 1
ATOM 863 O O . THR A 1 111 ? -4.747 -7.393 -13.618 1.00 62.12 111 THR A O 1
ATOM 866 N N . GLY A 1 112 ? -6.679 -7.989 -14.586 1.00 66.81 112 GLY A N 1
ATOM 867 C CA . GLY A 1 112 ? -6.935 -9.162 -13.754 1.00 66.81 112 GLY A CA 1
ATOM 868 C C . GLY A 1 112 ? -7.499 -8.818 -12.371 1.00 66.81 112 GLY A C 1
ATOM 869 O O . GLY A 1 112 ? -7.914 -7.690 -12.099 1.00 66.81 112 GLY A O 1
ATOM 870 N N . GLU A 1 113 ? -7.532 -9.823 -11.495 1.00 68.00 113 GLU A N 1
ATOM 871 C CA . GLU A 1 113 ? -7.952 -9.678 -10.100 1.00 68.00 113 GLU A CA 1
ATOM 872 C C . GLU A 1 113 ? -6.989 -8.765 -9.329 1.00 68.00 113 GLU A C 1
ATOM 874 O O . GLU A 1 113 ? -5.779 -8.989 -9.330 1.00 68.00 113 GLU A O 1
ATOM 879 N N . ASN A 1 114 ? -7.516 -7.724 -8.677 1.00 71.56 114 ASN A N 1
ATOM 880 C CA . ASN A 1 114 ? -6.674 -6.783 -7.939 1.00 71.56 114 ASN A CA 1
ATOM 881 C C . ASN A 1 114 ? -6.307 -7.302 -6.535 1.00 71.56 114 ASN A C 1
ATOM 883 O O . ASN A 1 114 ? -6.952 -8.204 -5.994 1.00 71.56 114 ASN A O 1
ATOM 887 N N . VAL A 1 115 ? -5.281 -6.691 -5.933 1.00 66.12 115 VAL A N 1
ATOM 888 C CA . VAL A 1 115 ? -4.740 -7.091 -4.622 1.00 66.12 115 VAL A CA 1
ATOM 889 C C . VAL A 1 115 ? -5.807 -7.115 -3.512 1.00 66.12 115 VAL A C 1
ATOM 891 O O . VAL A 1 115 ? -5.845 -8.051 -2.719 1.00 66.12 115 VAL A O 1
ATOM 894 N N . PHE A 1 116 ? -6.754 -6.171 -3.530 1.00 72.12 116 PHE A N 1
ATOM 895 C CA . PHE A 1 116 ? -7.837 -6.083 -2.546 1.00 72.12 116 PHE A CA 1
ATOM 896 C C . PHE A 1 116 ? -8.931 -7.141 -2.773 1.00 72.12 116 PHE A C 1
ATOM 898 O O . PHE A 1 116 ? -9.506 -7.659 -1.818 1.00 72.12 116 PHE A O 1
ATOM 905 N N . GLN A 1 117 ? -9.222 -7.499 -4.028 1.00 69.31 117 GLN A N 1
ATOM 906 C CA . GLN A 1 117 ? -10.164 -8.571 -4.374 1.00 69.31 117 GLN A CA 1
ATOM 907 C C . GLN A 1 117 ? -9.629 -9.938 -3.948 1.00 69.31 117 GLN A C 1
ATOM 909 O O . GLN A 1 117 ? -10.370 -10.714 -3.341 1.00 69.31 117 GLN A O 1
ATOM 914 N N . LYS A 1 118 ? -8.339 -10.197 -4.200 1.00 66.44 118 LYS A N 1
ATOM 915 C CA . LYS A 1 118 ? -7.669 -11.432 -3.778 1.00 66.44 118 LYS A CA 1
ATOM 916 C C . LYS A 1 118 ? -7.746 -11.606 -2.257 1.00 66.44 118 LYS A C 1
ATOM 918 O O . LYS A 1 118 ? -8.089 -12.685 -1.781 1.00 66.44 118 LYS A O 1
ATOM 923 N N . SER A 1 119 ? -7.518 -10.528 -1.510 1.00 60.91 119 SER A N 1
ATOM 924 C CA . SER A 1 119 ? -7.592 -10.524 -0.047 1.00 60.91 119 SER A CA 1
ATOM 925 C C . SER A 1 119 ? -8.997 -10.795 0.499 1.00 60.91 119 SER A C 1
ATOM 927 O O . SER A 1 119 ? -9.185 -11.674 1.343 1.00 60.91 119 SER A O 1
ATOM 929 N N . LEU A 1 120 ? -10.024 -10.134 -0.051 1.00 62.50 120 LEU A N 1
ATOM 930 C CA . LEU A 1 120 ? -11.422 -10.395 0.321 1.00 62.50 120 LEU A CA 1
ATOM 931 C C . LEU A 1 120 ? -11.818 -11.864 0.091 1.00 62.50 120 LEU A C 1
ATOM 933 O O . LEU A 1 120 ? -12.527 -12.448 0.916 1.00 62.50 120 LEU A O 1
ATOM 937 N N . LYS A 1 121 ? -11.336 -12.484 -0.996 1.00 63.50 121 LYS A N 1
ATOM 938 C CA . LYS A 1 121 ? -11.558 -13.914 -1.255 1.00 63.50 121 LYS A CA 1
ATOM 939 C C . LYS A 1 121 ? -10.819 -14.810 -0.259 1.00 63.50 121 LYS A C 1
ATOM 941 O O . LYS A 1 121 ? -11.428 -15.766 0.224 1.00 63.50 121 LYS A O 1
ATOM 946 N N . SER A 1 122 ? -9.569 -14.498 0.093 1.00 56.94 122 SER A N 1
ATOM 947 C CA . SER A 1 122 ? -8.807 -15.253 1.103 1.00 56.94 122 SER A CA 1
ATOM 948 C C . SER A 1 122 ? -9.538 -15.328 2.448 1.00 56.94 122 SER A C 1
ATOM 950 O O . SER A 1 122 ? -9.620 -16.409 3.028 1.00 56.94 122 SER A O 1
ATOM 952 N N . PHE A 1 123 ? -10.182 -14.248 2.903 1.00 53.47 123 PHE A N 1
ATOM 953 C CA . PHE A 1 123 ? -11.001 -14.292 4.123 1.00 53.47 123 PHE A CA 1
ATOM 954 C C . PHE A 1 123 ? -12.300 -15.076 3.983 1.00 53.47 123 PHE A C 1
ATOM 956 O O . PHE A 1 123 ? -12.684 -15.780 4.914 1.00 53.47 123 PHE A O 1
ATOM 963 N N . SER A 1 124 ? -12.982 -14.979 2.839 1.00 53.22 124 SER A N 1
ATOM 964 C CA . SER A 1 124 ? -14.196 -15.772 2.608 1.00 53.22 124 SER A CA 1
ATOM 965 C C . SER A 1 124 ? -13.912 -17.278 2.606 1.00 53.22 124 SER A C 1
ATOM 967 O O . SER A 1 124 ? -14.729 -18.053 3.095 1.00 53.22 124 SER A O 1
ATOM 969 N N . ASN A 1 125 ? -12.726 -17.679 2.139 1.00 52.91 125 ASN A N 1
ATOM 970 C CA . ASN A 1 125 ? -12.301 -19.076 2.078 1.00 52.91 125 ASN A CA 1
ATOM 971 C C . ASN A 1 125 ? -11.686 -19.575 3.397 1.00 52.91 125 ASN A C 1
ATOM 973 O O . ASN A 1 125 ? -11.789 -20.759 3.687 1.00 52.91 125 ASN A O 1
ATOM 977 N N . GLY A 1 126 ? -11.096 -18.696 4.217 1.00 46.09 126 GLY A N 1
ATOM 978 C CA . GLY A 1 126 ? -10.653 -19.021 5.584 1.00 46.09 126 GLY A CA 1
ATOM 979 C C . GLY A 1 126 ? -11.789 -19.102 6.616 1.00 46.09 126 GLY A C 1
ATOM 980 O O . GLY A 1 126 ? -11.565 -19.523 7.747 1.00 46.09 126 GLY A O 1
ATOM 981 N N . LEU A 1 127 ? -13.004 -18.695 6.228 1.00 42.81 127 LEU A N 1
ATOM 982 C CA . LEU A 1 127 ? -14.250 -18.838 6.991 1.00 42.81 127 LEU A CA 1
ATOM 983 C C . LEU A 1 127 ? -15.144 -19.976 6.465 1.00 42.81 127 LEU A C 1
ATOM 985 O O . LEU A 1 127 ? -16.224 -20.198 7.016 1.00 42.81 127 LEU A O 1
ATOM 989 N N . ALA A 1 128 ? -14.729 -20.676 5.405 1.00 31.23 128 ALA A N 1
ATOM 990 C CA . ALA A 1 128 ? -15.384 -21.909 4.991 1.00 31.23 128 ALA A CA 1
ATOM 991 C C . ALA A 1 128 ? -14.969 -23.033 5.967 1.00 31.23 128 ALA A C 1
ATOM 993 O O . ALA A 1 128 ? -13.775 -23.150 6.248 1.00 31.23 128 ALA A O 1
ATOM 994 N N . PRO A 1 129 ? -15.925 -23.796 6.530 1.00 41.28 129 PRO A N 1
ATOM 995 C CA . PRO A 1 129 ? -15.629 -24.892 7.452 1.00 41.28 129 PRO A CA 1
ATOM 996 C C . PRO A 1 129 ? -14.809 -26.014 6.805 1.00 41.28 129 PRO A C 1
ATOM 998 O O . PRO A 1 129 ? -14.934 -26.214 5.573 1.00 41.28 129 PRO A O 1
#

Secondary structure (DSSP, 8-state):
-HHHHHHHHHHHHHHHHHHHHHTTSS-SS-GGGT-TT--TTT-TTTTHHHHHHHHS-HHHHTTS---STT--HHHHS-HHHHTSTTTHHHHTTHHHHHHHHHHHHTSSS---S-HHHHHHHHHHHHT--

Radius of gyration: 19.85 Å; chains: 1; bounding box: 56×47×38 Å

Sequence (129 aa):
MLVVDKMRLLKRVLWAVSIIILDIWGCTGDCKSCHQNLDYKNDIRHRPMLECKTCHTDEKMAQIDMGGCGEDCFSCHDVKKIQSPALAKEHSVINACIQCHTQLSTSPINTGENVFQKSLKSFSNGLAP